Protein AF-A0A075I6R9-F1 (afdb_monomer_lite)

Organism: NCBI:txid1456402

Foldseek 3Di:
DDPDDDDDPDDPPDDDDDPLPADPVLDDPPDPPSSVLSRCQPPVVVVDDDDPDDDDPSRDD

Sequence (61 aa):
MIKNLPLPDLPDIGLTSWARAMPDECKIEGDVIKSYRNYYQLRKQKIMKYTKRKIPSWITA

pLDDT: mean 88.77, std 7.74, range [51.56, 95.81]

Secondary structure (DSSP, 8-state):
----PPPP------PPPP---S-GGG--TT-HHHHHHHHHHHHSGGG---SSSPPPTT---

Structure (mmCIF, N/CA/C/O backbone):
data_AF-A0A075I6R9-F1
#
_entry.id   AF-A0A075I6R9-F1
#
loop_
_atom_site.group_PDB
_atom_site.id
_atom_site.type_symbol
_atom_site.label_atom_id
_atom_site.label_alt_id
_atom_site.label_comp_id
_atom_site.label_asym_id
_atom_site.label_entity_id
_atom_site.label_seq_id
_atom_site.pdbx_PDB_ins_code
_atom_site.Cartn_x
_atom_site.Cartn_y
_atom_site.Cartn_z
_atom_site.occupancy
_atom_site.B_iso_or_equiv
_atom_site.auth_seq_id
_atom_site.auth_comp_id
_atom_site.auth_asym_id
_atom_site.auth_atom_id
_atom_site.pdbx_PDB_model_num
ATOM 1 N N . MET A 1 1 ? 32.480 -14.134 14.663 1.00 51.56 1 MET A N 1
ATOM 2 C CA . MET A 1 1 ? 32.135 -12.722 14.374 1.00 51.56 1 MET A CA 1
ATOM 3 C C . MET A 1 1 ? 32.713 -12.354 13.019 1.00 51.56 1 MET A C 1
ATOM 5 O O . MET A 1 1 ? 33.930 -12.371 12.888 1.00 51.56 1 MET A O 1
ATOM 9 N N . ILE A 1 2 ? 31.877 -12.054 12.025 1.00 71.62 2 ILE A N 1
ATOM 10 C CA . ILE A 1 2 ? 32.339 -11.496 10.745 1.00 71.62 2 ILE A CA 1
ATOM 11 C C . ILE A 1 2 ? 32.479 -9.988 10.953 1.00 71.62 2 ILE A C 1
ATOM 13 O O . ILE A 1 2 ? 31.497 -9.327 11.276 1.00 71.62 2 ILE A O 1
ATOM 17 N N . LYS A 1 3 ? 33.709 -9.472 10.860 1.00 77.06 3 LYS A N 1
ATOM 18 C CA . LYS A 1 3 ? 34.015 -8.053 11.111 1.00 7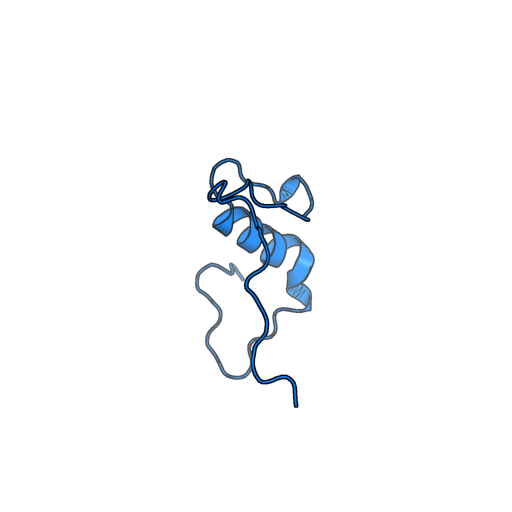7.06 3 LYS A CA 1
ATOM 19 C C . LYS A 1 3 ? 33.964 -7.190 9.849 1.00 77.06 3 LYS A C 1
ATOM 21 O O . LYS A 1 3 ? 33.728 -6.002 9.976 1.00 77.06 3 LYS A O 1
ATOM 26 N N . ASN A 1 4 ? 34.133 -7.781 8.664 1.00 80.31 4 ASN A N 1
ATOM 27 C CA . ASN A 1 4 ? 34.145 -7.072 7.385 1.00 80.31 4 ASN A CA 1
ATOM 28 C C . ASN A 1 4 ? 33.417 -7.917 6.334 1.00 80.31 4 ASN A C 1
ATOM 30 O O . ASN A 1 4 ? 33.930 -8.956 5.920 1.00 80.31 4 ASN A O 1
ATOM 34 N N . LEU A 1 5 ? 32.220 -7.485 5.937 1.00 83.44 5 LEU A N 1
ATOM 35 C CA . LEU A 1 5 ? 31.512 -8.036 4.785 1.00 83.44 5 LEU A CA 1
ATOM 36 C C . LEU A 1 5 ? 31.799 -7.111 3.592 1.00 83.44 5 LEU A C 1
ATOM 38 O O . LEU A 1 5 ? 31.468 -5.927 3.685 1.00 83.44 5 LEU A O 1
ATOM 42 N N . PRO A 1 6 ? 32.441 -7.594 2.514 1.00 87.12 6 PRO A N 1
ATOM 43 C CA . PRO A 1 6 ? 32.635 -6.779 1.325 1.00 87.12 6 PRO A CA 1
ATOM 44 C C . PRO A 1 6 ? 31.276 -6.407 0.729 1.00 87.12 6 PRO A C 1
ATOM 46 O O . PRO A 1 6 ? 30.325 -7.191 0.786 1.00 87.12 6 PRO A O 1
ATOM 49 N N . LEU A 1 7 ? 31.189 -5.203 0.166 1.00 85.44 7 LEU A N 1
ATOM 50 C CA . LEU A 1 7 ? 29.992 -4.788 -0.552 1.00 85.44 7 LEU A CA 1
ATOM 51 C C . LEU A 1 7 ? 29.808 -5.696 -1.777 1.00 85.44 7 LEU A C 1
ATOM 53 O O . LEU A 1 7 ? 30.777 -5.921 -2.506 1.00 85.44 7 LEU A O 1
ATOM 57 N N . PRO A 1 8 ? 28.601 -6.239 -1.999 1.00 88.00 8 PRO A N 1
ATOM 58 C CA . PRO A 1 8 ? 28.316 -6.990 -3.208 1.00 88.00 8 PRO A CA 1
ATOM 59 C C . PRO A 1 8 ? 28.354 -6.055 -4.421 1.00 88.00 8 PRO A C 1
ATOM 61 O O . PRO A 1 8 ? 27.921 -4.905 -4.339 1.00 88.00 8 PRO A O 1
ATOM 64 N N . ASP A 1 9 ? 28.849 -6.571 -5.543 1.00 91.62 9 ASP A N 1
ATOM 65 C CA . ASP A 1 9 ? 28.847 -5.875 -6.828 1.00 91.62 9 ASP A CA 1
ATOM 66 C C . ASP A 1 9 ? 27.422 -5.874 -7.405 1.00 91.62 9 ASP A C 1
ATOM 68 O O . ASP A 1 9 ? 27.008 -6.790 -8.120 1.00 91.62 9 ASP A O 1
ATOM 72 N N . LEU A 1 10 ? 26.614 -4.904 -6.967 1.00 90.06 10 LEU A N 1
ATOM 73 C CA . LEU A 1 10 ? 25.226 -4.731 -7.385 1.00 90.06 10 LEU A CA 1
ATOM 74 C C . LEU A 1 10 ? 25.130 -3.581 -8.393 1.00 90.06 10 LEU A C 1
ATOM 76 O O . LEU A 1 10 ? 25.623 -2.488 -8.107 1.00 90.06 10 LEU A O 1
ATOM 80 N N . PRO A 1 11 ? 24.457 -3.779 -9.539 1.00 90.62 11 PRO A N 1
ATOM 81 C CA . PRO A 1 11 ? 24.294 -2.719 -10.521 1.00 90.62 11 PRO A CA 1
ATOM 82 C C . PRO A 1 11 ? 23.357 -1.625 -9.989 1.00 90.62 11 PRO A C 1
ATOM 84 O O . PRO A 1 11 ? 22.250 -1.910 -9.526 1.00 90.62 11 PRO A O 1
ATOM 87 N N . ASP A 1 12 ? 23.781 -0.364 -10.097 1.00 90.94 12 ASP A N 1
ATOM 88 C CA . ASP A 1 12 ? 22.962 0.801 -9.751 1.00 90.94 12 ASP A CA 1
ATOM 89 C C . ASP A 1 12 ? 22.062 1.188 -10.933 1.00 90.94 12 ASP A C 1
ATOM 91 O O . ASP A 1 12 ? 22.436 1.957 -11.818 1.00 90.94 12 ASP A O 1
ATOM 95 N N . ILE A 1 13 ? 20.877 0.579 -10.981 1.00 92.62 13 ILE A N 1
ATOM 96 C CA . ILE A 1 13 ? 19.881 0.774 -12.051 1.00 92.62 13 ILE A CA 1
ATOM 97 C C . ILE A 1 13 ? 18.726 1.698 -11.642 1.00 92.62 13 ILE A C 1
ATOM 99 O O . ILE A 1 13 ? 17.744 1.829 -12.375 1.00 92.62 13 ILE A O 1
ATOM 103 N N . GLY A 1 14 ? 18.816 2.331 -10.471 1.00 91.00 14 GLY A N 1
ATOM 104 C CA . GLY A 1 14 ? 17.756 3.183 -9.939 1.00 91.00 14 GLY A CA 1
ATOM 105 C C . GLY A 1 14 ? 16.473 2.433 -9.550 1.00 91.00 14 GLY A C 1
ATOM 106 O O . GLY A 1 14 ? 16.465 1.234 -9.264 1.00 91.00 14 GLY A O 1
ATOM 107 N N . LEU A 1 15 ? 15.364 3.176 -9.477 1.00 88.50 15 LEU A N 1
ATOM 108 C CA . LEU A 1 15 ? 14.078 2.657 -9.012 1.00 88.50 15 LEU A CA 1
ATOM 109 C C . LEU A 1 15 ? 13.398 1.812 -10.096 1.00 88.50 15 LEU A C 1
ATOM 111 O O . LEU A 1 15 ? 13.064 2.308 -11.171 1.00 88.50 15 LEU A O 1
ATOM 115 N N . THR A 1 16 ? 13.119 0.551 -9.780 1.00 87.94 16 THR A N 1
ATOM 116 C CA . THR A 1 16 ? 12.357 -0.345 -10.653 1.00 87.94 16 THR A CA 1
ATOM 117 C C . THR A 1 16 ? 10.850 -0.194 -10.445 1.00 87.94 16 THR A C 1
ATOM 119 O O . THR A 1 16 ? 10.370 0.330 -9.436 1.00 87.94 16 THR A O 1
ATOM 122 N N . SER A 1 17 ? 10.068 -0.657 -11.422 1.00 85.69 17 SER A N 1
ATOM 123 C CA . SER A 1 17 ? 8.609 -0.663 -11.323 1.00 85.69 17 SER A CA 1
ATOM 124 C C . SER A 1 17 ? 8.141 -1.500 -10.133 1.00 85.69 17 SER A C 1
ATOM 126 O O . SER A 1 17 ? 8.568 -2.641 -9.956 1.00 85.69 17 SER A O 1
ATOM 128 N N . TRP A 1 18 ? 7.195 -0.969 -9.362 1.00 84.25 18 TRP A N 1
ATOM 129 C CA . TRP A 1 18 ? 6.627 -1.661 -8.212 1.00 84.25 18 TRP A CA 1
ATOM 130 C C . TRP A 1 18 ? 5.960 -2.976 -8.624 1.00 84.25 18 TRP A C 1
ATOM 132 O O . TRP A 1 18 ? 4.991 -2.983 -9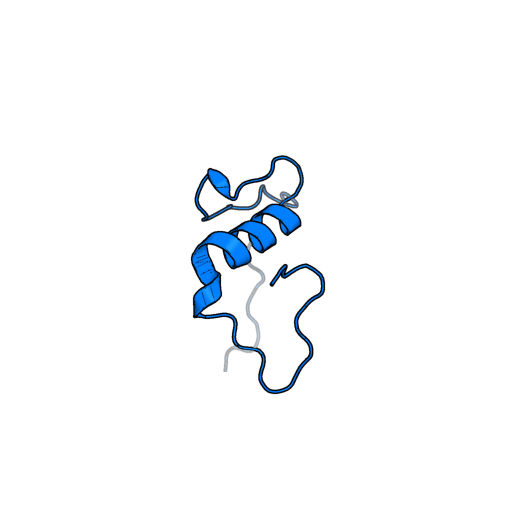.390 1.00 84.25 18 TRP A O 1
ATOM 142 N N . ALA A 1 19 ? 6.428 -4.086 -8.052 1.00 80.88 19 ALA A N 1
ATOM 143 C CA . ALA A 1 19 ? 5.773 -5.382 -8.162 1.00 80.88 19 ALA A CA 1
ATOM 144 C C . ALA A 1 19 ? 4.441 -5.332 -7.389 1.00 80.88 19 ALA A C 1
ATOM 146 O O . ALA A 1 19 ? 4.364 -5.617 -6.194 1.00 80.88 19 ALA A O 1
ATOM 147 N N . ARG A 1 20 ? 3.376 -4.878 -8.060 1.00 85.44 20 ARG A N 1
ATOM 148 C CA . ARG A 1 20 ? 2.016 -4.779 -7.510 1.00 85.44 20 ARG A CA 1
ATOM 149 C C . ARG A 1 20 ? 1.415 -6.185 -7.385 1.00 85.44 20 ARG A C 1
ATOM 151 O O . ARG A 1 20 ? 0.619 -6.596 -8.228 1.00 85.44 20 ARG A O 1
ATOM 158 N N . ALA A 1 21 ? 1.801 -6.917 -6.336 1.00 89.94 21 ALA A N 1
ATOM 159 C CA . ALA A 1 21 ? 1.289 -8.249 -5.989 1.00 89.94 21 ALA A CA 1
ATOM 160 C C . ALA A 1 21 ? -0.127 -8.174 -5.376 1.00 89.94 21 ALA A C 1
ATOM 162 O O . ALA A 1 21 ? -0.366 -8.541 -4.225 1.00 89.94 21 ALA A O 1
ATOM 163 N N . MET A 1 22 ? -1.068 -7.631 -6.145 1.00 91.88 22 MET A N 1
ATOM 164 C CA . MET A 1 22 ? -2.470 -7.434 -5.779 1.00 91.88 22 MET A CA 1
ATOM 165 C C . MET A 1 22 ? -3.372 -7.687 -7.002 1.00 91.88 22 MET A C 1
ATOM 167 O O . MET A 1 22 ? -2.866 -7.658 -8.126 1.00 91.88 22 MET A O 1
ATOM 171 N N . PRO A 1 23 ? -4.684 -7.921 -6.814 1.00 92.81 23 PRO A N 1
ATOM 172 C CA . PRO A 1 23 ? -5.634 -8.070 -7.919 1.00 92.81 23 PRO A CA 1
ATOM 173 C C . PRO A 1 23 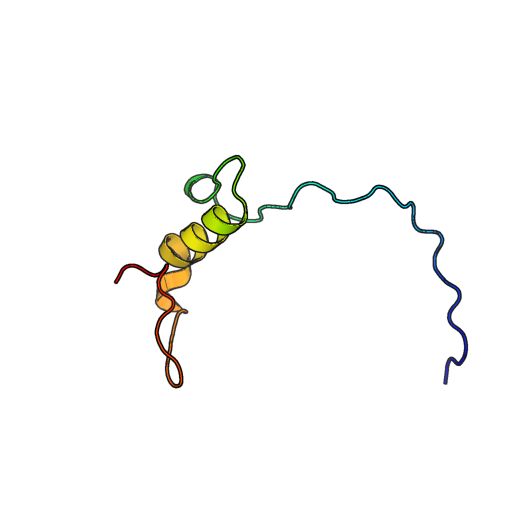? -5.680 -6.839 -8.833 1.00 92.81 23 PRO A C 1
ATOM 175 O O . PRO A 1 23 ? -5.489 -5.717 -8.361 1.00 92.81 23 PRO A O 1
ATOM 178 N N . ASP A 1 24 ? -5.981 -7.035 -10.119 1.00 92.06 24 ASP A N 1
ATOM 179 C CA . ASP A 1 24 ? -5.998 -5.949 -11.113 1.00 92.06 24 ASP A CA 1
ATOM 180 C C . ASP A 1 24 ? -7.031 -4.863 -10.800 1.00 92.06 24 ASP A C 1
ATOM 182 O O . ASP A 1 24 ? -6.743 -3.685 -10.964 1.00 92.06 24 ASP A O 1
ATOM 186 N N . GLU A 1 25 ? -8.177 -5.228 -10.222 1.00 92.62 25 GLU A N 1
ATOM 187 C CA . GLU A 1 25 ? -9.203 -4.278 -9.756 1.00 92.62 25 GLU A CA 1
ATOM 188 C C . GLU A 1 25 ? -8.688 -3.277 -8.699 1.00 92.62 25 GLU A C 1
ATOM 190 O O . GLU A 1 25 ? -9.282 -2.222 -8.488 1.00 92.62 25 GLU A O 1
ATOM 195 N N . CYS A 1 26 ? -7.594 -3.608 -8.004 1.00 92.25 26 CYS A N 1
ATOM 196 C CA . CYS A 1 26 ? -6.969 -2.730 -7.019 1.00 92.25 26 CYS A CA 1
ATOM 197 C C . CYS A 1 26 ? -5.851 -1.880 -7.630 1.00 92.25 26 CYS A C 1
ATOM 199 O O . CYS A 1 26 ? -5.406 -0.934 -6.985 1.00 92.25 26 CYS A O 1
ATOM 201 N N . LYS A 1 27 ? -5.365 -2.205 -8.834 1.00 92.69 27 LYS A N 1
ATOM 202 C CA . LYS A 1 27 ? -4.253 -1.497 -9.469 1.00 92.69 27 LYS A CA 1
ATOM 203 C C . LYS A 1 27 ? -4.761 -0.203 -10.095 1.00 92.69 27 LYS A C 1
ATOM 205 O O . LYS A 1 27 ? -5.632 -0.202 -10.955 1.00 92.69 27 LYS A O 1
ATOM 210 N N . ILE A 1 28 ? -4.171 0.904 -9.670 1.00 91.56 28 ILE A N 1
ATOM 211 C CA . ILE A 1 28 ? -4.374 2.231 -10.238 1.00 91.56 28 ILE A CA 1
ATOM 212 C C . ILE A 1 28 ? -3.090 2.616 -10.957 1.00 91.56 28 ILE A C 1
ATOM 214 O O . ILE A 1 28 ? -2.003 2.630 -10.372 1.00 91.56 28 ILE A O 1
ATOM 218 N N . GLU A 1 29 ? -3.223 2.888 -12.248 1.00 88.88 29 GLU A N 1
ATOM 219 C CA . GLU A 1 29 ? -2.120 3.342 -13.084 1.00 88.88 29 GLU A CA 1
ATOM 220 C C . GLU A 1 29 ? -1.625 4.712 -12.613 1.00 88.88 29 GLU A C 1
ATOM 222 O O . GLU A 1 29 ? -2.412 5.597 -12.281 1.00 88.88 29 GLU A O 1
ATOM 227 N N . GLY A 1 30 ? -0.303 4.865 -12.520 1.00 88.81 30 GLY A N 1
ATOM 228 C CA . GLY A 1 30 ? 0.339 6.096 -12.050 1.00 88.81 30 GLY A CA 1
ATOM 229 C C . GLY A 1 30 ? 0.290 6.344 -10.535 1.00 88.81 30 GLY A C 1
ATOM 230 O O . GLY A 1 30 ? 1.040 7.189 -10.056 1.00 88.81 30 GLY A O 1
ATOM 231 N N . ASP A 1 31 ? -0.511 5.600 -9.759 1.00 91.62 31 ASP A N 1
ATOM 232 C CA . ASP A 1 31 ? -0.617 5.788 -8.304 1.00 91.62 31 ASP A CA 1
ATOM 233 C C . ASP A 1 31 ? -0.579 4.457 -7.535 1.00 91.62 31 ASP A C 1
ATOM 235 O O . ASP A 1 31 ? -1.583 3.795 -7.237 1.00 91.62 31 ASP A O 1
ATOM 239 N N . VAL A 1 32 ? 0.640 4.067 -7.168 1.00 91.44 32 VAL A N 1
ATOM 240 C CA . VAL A 1 32 ? 0.906 2.846 -6.399 1.00 91.44 32 VAL A CA 1
ATOM 241 C C . VAL A 1 32 ? 0.354 2.952 -4.976 1.00 91.44 32 VAL A C 1
ATOM 243 O O . VAL A 1 32 ? -0.127 1.959 -4.429 1.00 91.44 32 VAL A O 1
ATOM 246 N N . ILE A 1 33 ? 0.356 4.147 -4.380 1.00 92.19 33 ILE A N 1
ATOM 247 C CA . ILE A 1 33 ? -0.123 4.358 -3.008 1.00 92.19 33 ILE A CA 1
ATOM 248 C C . ILE A 1 33 ? -1.629 4.118 -2.953 1.00 92.19 33 ILE A C 1
ATOM 250 O O . ILE A 1 33 ? -2.115 3.369 -2.098 1.00 92.19 33 ILE A O 1
ATOM 254 N N . LYS A 1 34 ? -2.373 4.718 -3.883 1.00 93.56 34 LYS A N 1
ATOM 255 C CA . LYS A 1 34 ? -3.819 4.526 -3.988 1.00 93.56 34 LYS A CA 1
ATOM 256 C C . LYS A 1 34 ? -4.165 3.080 -4.334 1.00 93.56 34 LYS A C 1
ATOM 258 O O . LYS A 1 34 ? -5.120 2.553 -3.769 1.00 93.56 34 LYS A O 1
ATOM 263 N N . SER A 1 35 ? -3.336 2.410 -5.140 1.00 94.12 35 SER A N 1
ATOM 264 C CA . SER A 1 35 ? -3.496 0.976 -5.418 1.00 94.12 35 SER A CA 1
ATOM 265 C C . SER A 1 35 ? -3.472 0.131 -4.136 1.00 94.12 35 SER A C 1
ATOM 267 O O . SER A 1 35 ? -4.371 -0.671 -3.876 1.00 94.12 35 SER A O 1
ATOM 269 N N . TYR A 1 36 ? -2.473 0.354 -3.274 1.00 93.94 36 TYR A N 1
ATOM 270 C CA . TYR A 1 36 ? -2.378 -0.352 -1.994 1.00 93.94 36 TYR A CA 1
ATOM 271 C C . TYR A 1 36 ? -3.529 -0.004 -1.047 1.00 93.94 36 TYR A C 1
ATOM 273 O O . TYR A 1 36 ? -4.073 -0.904 -0.408 1.00 93.94 36 TYR A O 1
ATOM 281 N N . ARG A 1 37 ? -3.935 1.268 -0.963 1.00 93.69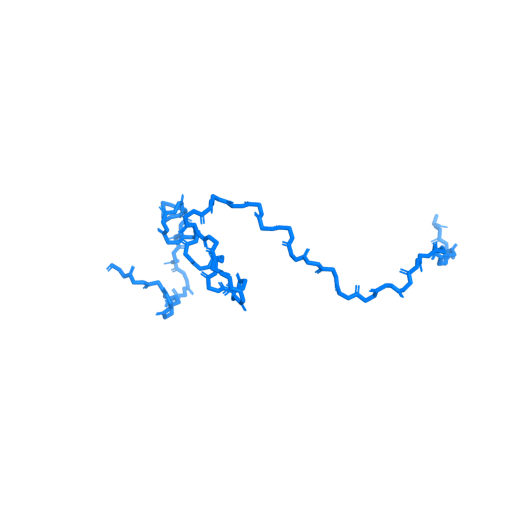 37 ARG A N 1
ATOM 282 C CA . ARG A 1 37 ? -5.091 1.673 -0.141 1.00 93.69 37 ARG A CA 1
ATOM 283 C C . ARG A 1 37 ? -6.362 0.938 -0.574 1.00 93.69 37 ARG A C 1
ATOM 285 O O . ARG A 1 37 ? -7.010 0.328 0.275 1.00 93.69 37 ARG A O 1
ATOM 292 N N . ASN A 1 38 ? -6.634 0.890 -1.880 1.00 93.44 38 ASN A N 1
ATOM 293 C CA . ASN A 1 38 ? -7.757 0.137 -2.444 1.00 93.44 38 ASN A CA 1
ATOM 294 C C . ASN A 1 38 ? -7.681 -1.349 -2.098 1.00 93.44 38 ASN A C 1
ATOM 296 O O . ASN A 1 38 ? -8.673 -1.922 -1.654 1.00 93.44 38 ASN A O 1
ATOM 300 N N . TYR A 1 39 ? -6.508 -1.972 -2.237 1.00 94.19 39 TYR A N 1
ATOM 301 C CA . TYR A 1 39 ? -6.338 -3.380 -1.880 1.00 94.19 39 TYR A CA 1
ATOM 302 C C . TYR A 1 39 ? -6.679 -3.650 -0.412 1.00 94.19 39 TYR A C 1
ATOM 304 O O . TYR A 1 39 ? -7.370 -4.625 -0.096 1.00 94.19 39 TYR A O 1
ATOM 312 N N . TYR A 1 40 ? -6.249 -2.769 0.493 1.00 93.69 40 TYR A N 1
ATOM 313 C CA . TYR A 1 40 ? -6.569 -2.921 1.904 1.00 93.69 40 TYR A CA 1
ATOM 314 C C . TYR A 1 40 ? -8.067 -2.752 2.179 1.00 93.69 40 TYR A C 1
ATOM 316 O O . TYR A 1 40 ? -8.637 -3.574 2.899 1.00 93.69 40 TYR A O 1
ATOM 324 N N . GLN A 1 41 ? -8.717 -1.764 1.561 1.00 92.00 41 GLN A N 1
ATOM 325 C CA . GLN A 1 41 ? -10.157 -1.532 1.713 1.00 92.00 41 GLN A CA 1
ATOM 326 C C . GLN A 1 41 ? -11.010 -2.665 1.129 1.00 92.00 41 GLN A C 1
ATOM 328 O O . GLN A 1 41 ? -11.890 -3.170 1.816 1.00 92.00 41 GLN A O 1
ATOM 333 N N . LEU A 1 42 ? -10.727 -3.107 -0.098 1.00 91.44 42 LEU A N 1
ATOM 334 C CA . LEU A 1 42 ? -11.550 -4.087 -0.816 1.00 91.44 42 LEU A CA 1
ATOM 335 C C . LEU A 1 42 ? -11.304 -5.526 -0.352 1.00 91.44 42 LEU A C 1
ATOM 337 O O . LEU A 1 42 ? -12.233 -6.325 -0.252 1.00 91.44 42 LEU A O 1
ATOM 341 N N . ARG A 1 43 ? -10.043 -5.888 -0.083 1.00 93.75 43 ARG A N 1
ATOM 342 C CA . ARG A 1 43 ? -9.647 -7.292 0.127 1.00 93.75 43 ARG A CA 1
ATOM 343 C C . ARG A 1 43 ? -9.162 -7.596 1.542 1.00 93.75 43 ARG A C 1
ATOM 345 O O . ARG A 1 43 ? -9.114 -8.769 1.915 1.00 93.75 43 ARG A O 1
ATOM 352 N N . LYS A 1 44 ? -8.798 -6.588 2.346 1.00 91.31 44 LYS A N 1
ATOM 353 C CA . LYS A 1 44 ? -8.214 -6.784 3.691 1.00 91.31 44 LYS A CA 1
ATOM 354 C C . LYS A 1 44 ? -8.984 -6.101 4.825 1.00 91.31 44 LYS A C 1
ATOM 356 O O . LYS A 1 44 ? -8.494 -6.097 5.950 1.00 91.31 44 LYS A O 1
ATOM 361 N N . GLN A 1 45 ? -10.206 -5.620 4.597 1.00 90.19 45 GLN A N 1
ATOM 362 C CA . GLN A 1 45 ? -11.010 -4.945 5.629 1.00 90.19 45 GLN A CA 1
ATOM 363 C C . GLN A 1 45 ? -11.133 -5.746 6.933 1.00 90.19 45 GLN A C 1
ATOM 365 O O . GLN A 1 45 ? -10.960 -5.199 8.017 1.00 90.19 45 GLN A O 1
ATOM 370 N N . LYS A 1 46 ? -11.316 -7.068 6.830 1.00 91.00 46 LYS A N 1
ATOM 371 C CA . LYS A 1 46 ? -11.491 -7.970 7.982 1.00 91.00 46 LYS A CA 1
ATOM 372 C C . LYS A 1 46 ? -10.305 -7.994 8.955 1.00 91.00 46 LYS A C 1
ATOM 374 O O . LYS A 1 46 ? -10.497 -8.302 10.126 1.00 91.00 46 LYS A O 1
ATOM 379 N N . ILE A 1 47 ? -9.090 -7.693 8.488 1.00 92.12 47 ILE A N 1
ATOM 380 C CA . ILE A 1 47 ? -7.878 -7.692 9.328 1.00 92.12 47 ILE A CA 1
ATOM 381 C C . ILE A 1 47 ? -7.492 -6.287 9.809 1.00 92.12 47 ILE A C 1
ATOM 383 O O . ILE A 1 47 ? -6.579 -6.138 10.622 1.00 92.12 47 ILE A O 1
ATOM 387 N N . MET A 1 48 ? -8.173 -5.244 9.328 1.00 91.31 48 MET A N 1
ATOM 388 C CA . MET A 1 48 ? -7.896 -3.863 9.708 1.00 91.31 48 MET A CA 1
ATOM 389 C C . MET A 1 48 ? -8.577 -3.525 11.040 1.00 91.31 48 MET A C 1
ATOM 391 O O . MET A 1 48 ? -9.666 -2.960 11.079 1.00 91.31 48 MET A O 1
ATOM 395 N N . LYS A 1 49 ? -7.918 -3.871 12.154 1.00 91.56 49 LYS A N 1
ATOM 396 C CA . LYS A 1 49 ? -8.378 -3.543 13.512 1.00 91.56 49 LYS A CA 1
ATOM 397 C C . LYS A 1 49 ? -7.544 -2.415 14.123 1.00 91.56 49 LYS A C 1
ATOM 399 O O . LYS A 1 49 ? -6.325 -2.525 14.259 1.00 91.56 49 LYS A O 1
ATOM 404 N N . TYR A 1 50 ? -8.210 -1.341 14.539 1.00 92.12 50 TYR A N 1
ATOM 405 C CA . TYR A 1 50 ? -7.590 -0.165 15.156 1.00 92.12 50 TYR A CA 1
ATOM 406 C C . TYR A 1 50 ? -8.021 -0.077 16.623 1.00 92.12 50 TYR A C 1
ATOM 408 O O . TYR A 1 50 ? -9.141 0.318 16.913 1.00 92.12 50 TYR A O 1
ATOM 416 N N . THR A 1 51 ? -7.157 -0.490 17.557 1.00 93.56 51 THR A N 1
ATOM 417 C CA . THR A 1 51 ? -7.503 -0.564 18.996 1.00 93.56 51 THR A CA 1
ATOM 418 C C . THR A 1 51 ? -6.898 0.547 19.850 1.00 93.56 51 T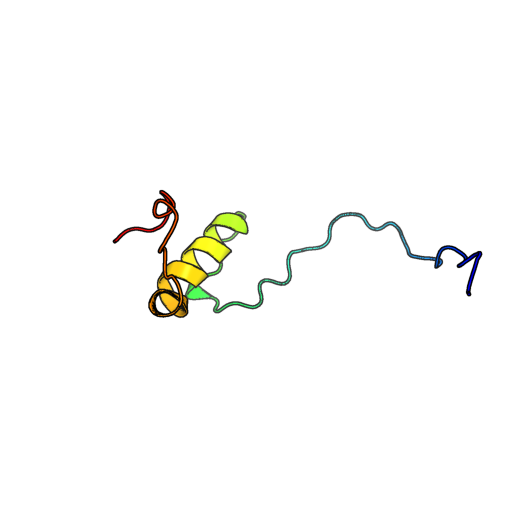HR A C 1
ATOM 420 O O . THR A 1 51 ? -7.466 0.904 20.872 1.00 93.56 51 THR A O 1
ATOM 423 N N . LYS A 1 52 ? -5.744 1.094 19.452 1.00 95.81 52 LYS A N 1
ATOM 424 C CA . LYS A 1 52 ? -4.994 2.111 20.217 1.00 95.81 52 LYS A CA 1
ATOM 425 C C . LYS A 1 52 ? -4.687 3.369 19.396 1.00 95.81 52 LYS A C 1
ATOM 427 O O . LYS A 1 52 ? -3.770 4.115 19.718 1.00 95.81 52 LYS A O 1
ATOM 432 N N . ARG A 1 53 ? -5.388 3.565 18.276 1.00 93.12 53 ARG A N 1
ATOM 433 C CA . ARG A 1 53 ? -5.138 4.659 17.328 1.00 93.12 53 ARG A CA 1
ATOM 434 C C . ARG A 1 53 ? -6.386 4.995 16.527 1.00 93.12 53 ARG A C 1
ATOM 436 O O . ARG A 1 53 ? -7.251 4.140 16.349 1.00 93.12 53 ARG A O 1
ATOM 443 N N . LYS A 1 54 ? -6.431 6.224 16.011 1.00 93.62 54 LYS A N 1
ATOM 444 C CA . LYS A 1 54 ? -7.482 6.669 15.094 1.00 93.62 54 LYS A CA 1
ATOM 445 C C . LYS A 1 54 ? -7.409 5.888 13.780 1.00 93.62 54 LYS A C 1
ATOM 447 O O . LYS A 1 54 ? -6.323 5.506 13.331 1.00 93.62 54 LYS A O 1
ATOM 452 N N . ILE A 1 55 ? -8.576 5.660 13.186 1.00 92.88 55 ILE A N 1
ATOM 453 C CA . ILE A 1 55 ? -8.694 5.068 11.855 1.00 92.88 55 ILE A CA 1
ATOM 454 C C . ILE A 1 55 ? -8.076 6.055 10.846 1.00 92.88 55 ILE A C 1
ATOM 456 O O . ILE A 1 55 ? -8.338 7.257 10.938 1.00 92.88 55 ILE A O 1
ATOM 460 N N . PRO A 1 56 ? -7.217 5.590 9.922 1.00 92.12 56 PRO A N 1
ATOM 461 C CA . PRO A 1 56 ? -6.671 6.423 8.861 1.00 92.12 56 PRO A CA 1
ATOM 462 C C . PRO A 1 56 ? -7.765 7.081 8.015 1.00 92.12 56 PRO A C 1
ATOM 464 O O . PRO A 1 56 ? -8.746 6.434 7.664 1.00 92.12 56 PRO A O 1
ATOM 467 N N . SER A 1 57 ? -7.550 8.334 7.610 1.00 92.12 57 SER A N 1
ATOM 468 C CA . SER A 1 57 ? -8.527 9.129 6.846 1.00 92.12 57 SER A CA 1
ATOM 469 C C . SER A 1 57 ? -8.903 8.553 5.480 1.00 92.12 57 SER A C 1
ATOM 471 O O . SER A 1 57 ? -9.940 8.903 4.935 1.00 92.12 57 SER A O 1
ATOM 473 N N . TRP A 1 58 ? -8.069 7.683 4.914 1.00 90.31 58 TRP A N 1
ATOM 474 C CA . TRP A 1 58 ? -8.324 7.042 3.624 1.00 90.31 58 TRP A CA 1
ATOM 475 C C . TRP A 1 58 ? -9.198 5.789 3.728 1.00 90.31 58 TRP A C 1
ATOM 477 O O . TRP A 1 58 ? -9.535 5.222 2.696 1.00 90.31 58 TRP A O 1
ATOM 487 N N . ILE A 1 59 ? -9.545 5.338 4.937 1.00 89.69 59 ILE A N 1
ATOM 488 C CA . ILE A 1 59 ? -10.466 4.219 5.131 1.00 89.69 59 ILE A CA 1
ATOM 489 C C . ILE A 1 59 ? -11.870 4.784 5.272 1.00 89.69 59 ILE A C 1
ATOM 491 O O . ILE A 1 59 ? -12.234 5.315 6.318 1.00 89.69 59 ILE A O 1
ATOM 495 N N . THR A 1 60 ? -12.651 4.658 4.207 1.00 76.00 60 THR A N 1
ATOM 496 C CA . THR A 1 60 ? -14.094 4.894 4.227 1.00 76.00 60 THR A CA 1
ATOM 497 C C . THR A 1 60 ? -14.766 3.760 5.002 1.00 76.00 60 THR A C 1
ATOM 499 O O . THR A 1 60 ? -14.517 2.589 4.700 1.00 76.00 60 THR A O 1
ATOM 502 N N . ALA A 1 61 ? -15.526 4.114 6.041 1.00 59.19 61 ALA A N 1
ATOM 503 C CA . ALA A 1 61 ? -16.335 3.185 6.831 1.00 59.19 61 ALA A CA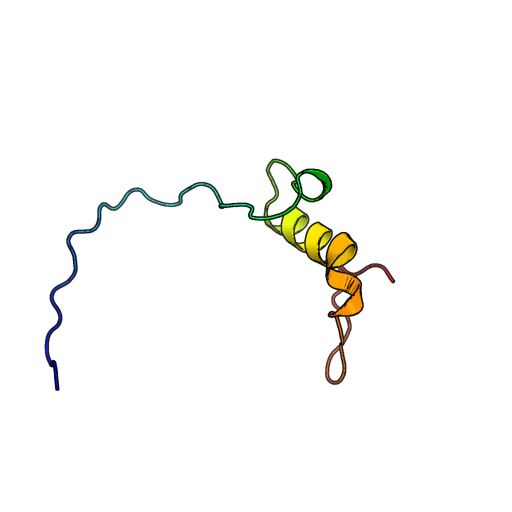 1
ATOM 504 C C . ALA A 1 61 ? -17.586 2.750 6.062 1.00 59.19 61 ALA A C 1
ATOM 506 O O . ALA A 1 61 ? -18.107 3.589 5.291 1.00 59.19 61 ALA A O 1
#

Radius of gyration: 18.33 Å; chains: 1; bounding box: 50×22×33 Å